Protein AF-A0A5C7QBK5-F1 (afdb_monomer_lite)

Foldseek 3Di:
DDDDDDDDDDDDDDDDDPVVVVVVVVVVVVCVVPVDDPDDPVLVVVLVVQLVVLQVVQVVVVVCVVVVVDDDDDDHPPPVSCVVSVVVVVD

pLDDT: mean 84.35, std 19.1, range [43.59, 98.75]

Sequence (91 aa):
MLAKPASSRKAPAKAADGAENFALRSLQDALEQNPRFAASNDQLLKFYEQMLLIRRFEEKAGQLYGLGLIGGFCHLYIGQEAVAVGLQSAL

Radius of gyration: 20.04 Å; chains: 1; bounding box: 52×28×48 Å

Structure (mmCIF, N/CA/C/O backbone):
data_AF-A0A5C7QBK5-F1
#
_entry.id   AF-A0A5C7QBK5-F1
#
loop_
_atom_site.group_PDB
_atom_site.id
_atom_site.type_symbol
_atom_site.label_atom_id
_atom_site.label_alt_id
_atom_site.label_comp_id
_atom_site.label_asym_id
_atom_site.label_entity_id
_atom_site.label_seq_id
_atom_site.pdbx_PDB_ins_code
_atom_site.Cartn_x
_atom_site.Cartn_y
_atom_site.Cartn_z
_atom_site.occupancy
_atom_site.B_iso_or_equiv
_atom_site.auth_seq_id
_atom_site.auth_comp_id
_atom_site.auth_asym_id
_atom_site.auth_atom_id
_atom_site.pdbx_PDB_model_num
ATOM 1 N N . MET A 1 1 ? -0.095 13.044 -29.561 1.00 43.59 1 MET A N 1
ATOM 2 C CA . MET A 1 1 ? 0.603 13.536 -28.354 1.00 43.59 1 MET A CA 1
ATOM 3 C C . MET A 1 1 ? 1.728 12.564 -28.037 1.00 43.59 1 MET A C 1
ATOM 5 O O . MET A 1 1 ? 1.472 11.508 -27.482 1.00 43.59 1 MET A O 1
ATOM 9 N N . LEU A 1 2 ? 2.941 12.857 -28.506 1.00 44.84 2 LEU A N 1
ATOM 10 C CA . LEU A 1 2 ? 4.121 12.014 -28.295 1.00 44.84 2 LEU A CA 1
ATOM 11 C C . LEU A 1 2 ? 4.719 12.349 -26.923 1.00 44.84 2 LEU A C 1
ATOM 13 O O . LEU A 1 2 ? 5.088 13.499 -26.681 1.00 44.84 2 LEU A O 1
ATOM 17 N N . ALA A 1 3 ? 4.773 11.371 -26.019 1.00 50.16 3 ALA A N 1
ATOM 18 C CA . ALA A 1 3 ? 5.449 11.512 -24.735 1.00 50.16 3 ALA A CA 1
ATOM 19 C C . ALA A 1 3 ? 6.966 11.643 -24.959 1.00 50.16 3 ALA A C 1
ATOM 21 O O . ALA A 1 3 ? 7.583 10.821 -25.633 1.00 50.16 3 ALA A O 1
ATOM 22 N N . LYS A 1 4 ? 7.557 12.707 -24.412 1.00 45.47 4 LYS A N 1
ATOM 23 C CA . LYS A 1 4 ? 9.003 12.966 -24.416 1.00 45.47 4 LYS A CA 1
ATOM 24 C C . LYS A 1 4 ? 9.711 11.957 -23.492 1.00 45.47 4 LYS A C 1
ATOM 26 O O . LYS A 1 4 ? 9.208 11.744 -22.389 1.00 45.47 4 LYS A O 1
ATOM 31 N N . PRO A 1 5 ? 10.872 11.388 -23.864 1.00 45.28 5 PRO A N 1
ATOM 32 C CA . PRO A 1 5 ? 11.650 10.572 -22.939 1.00 45.28 5 PRO A CA 1
ATOM 33 C C . PRO A 1 5 ? 12.262 11.464 -21.847 1.00 45.28 5 PRO A C 1
ATOM 35 O O . PRO A 1 5 ? 12.754 12.563 -22.121 1.00 45.28 5 PRO A O 1
ATOM 38 N N . ALA A 1 6 ? 12.164 11.015 -20.596 1.00 53.72 6 ALA A N 1
ATOM 39 C CA . ALA A 1 6 ? 12.631 11.741 -19.421 1.00 53.72 6 ALA A CA 1
ATOM 40 C C . ALA A 1 6 ? 14.169 11.820 -19.381 1.00 53.72 6 ALA A C 1
ATOM 42 O O . ALA A 1 6 ? 14.867 10.845 -19.642 1.00 53.72 6 ALA A O 1
ATOM 43 N N . SER A 1 7 ? 14.678 13.006 -19.045 1.00 51.75 7 SER A N 1
ATOM 44 C CA . SER A 1 7 ? 16.104 13.320 -18.902 1.00 51.75 7 SER A CA 1
ATOM 45 C C . SER A 1 7 ? 16.752 12.522 -17.762 1.00 51.75 7 SER A C 1
ATOM 47 O O . SER A 1 7 ? 16.239 12.508 -16.641 1.00 51.75 7 SER A O 1
ATOM 49 N N . SER A 1 8 ? 17.893 11.883 -18.039 1.00 47.06 8 SER A N 1
ATOM 50 C CA . SER A 1 8 ? 18.669 11.104 -17.071 1.00 47.06 8 SER A CA 1
ATOM 51 C C . SER A 1 8 ? 19.273 12.007 -15.988 1.00 47.06 8 SER A C 1
ATOM 53 O O . SER A 1 8 ? 20.154 12.828 -16.264 1.00 47.06 8 SER A O 1
ATOM 55 N N . ARG A 1 9 ? 18.847 11.840 -14.733 1.00 51.09 9 ARG A N 1
ATOM 56 C CA . ARG A 1 9 ? 19.477 12.491 -13.575 1.00 51.09 9 ARG A CA 1
ATOM 57 C C . ARG A 1 9 ? 20.716 11.689 -13.169 1.00 51.09 9 ARG A C 1
ATOM 59 O O . ARG A 1 9 ? 20.599 10.558 -12.713 1.00 51.09 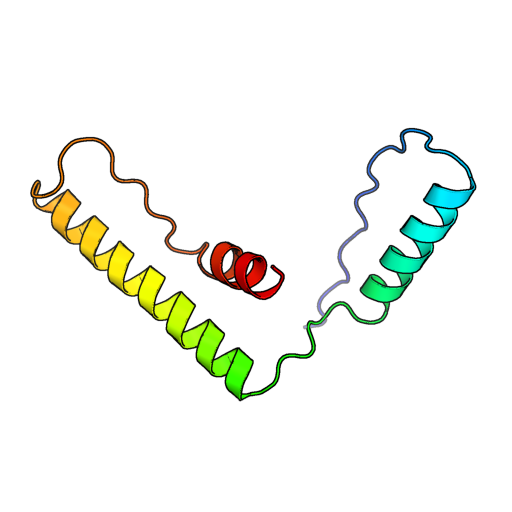9 ARG A O 1
ATOM 66 N N . LYS A 1 10 ? 21.905 12.270 -13.341 1.00 43.84 10 LYS A N 1
ATOM 67 C CA . LYS A 1 10 ? 23.189 11.651 -12.977 1.00 43.84 10 LYS A CA 1
ATOM 68 C C . LYS A 1 10 ? 23.468 11.868 -11.481 1.00 43.84 10 LYS A C 1
ATOM 70 O O . LYS A 1 10 ? 23.592 13.014 -11.055 1.00 43.84 10 LYS A O 1
ATOM 75 N N . ALA A 1 11 ? 23.559 10.795 -10.695 1.00 46.78 11 ALA A N 1
ATOM 76 C CA . ALA A 1 11 ? 24.032 10.824 -9.304 1.00 46.78 11 ALA A CA 1
ATOM 77 C C . ALA A 1 11 ? 25.562 10.588 -9.244 1.00 46.78 11 ALA A C 1
ATOM 79 O O . ALA A 1 11 ? 26.105 9.953 -10.153 1.00 46.78 11 ALA A O 1
ATOM 80 N N . PRO A 1 12 ? 26.284 11.114 -8.232 1.00 46.09 12 PRO A N 1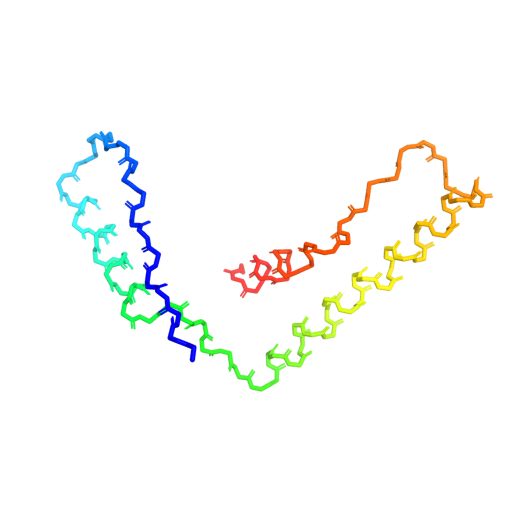
ATOM 81 C CA . PRO A 1 12 ? 27.743 11.078 -8.205 1.00 46.09 12 PRO A CA 1
ATOM 82 C C . PRO A 1 12 ? 28.261 9.709 -7.739 1.00 46.09 12 PRO A C 1
ATOM 84 O O . PRO A 1 12 ? 27.741 9.117 -6.796 1.00 46.09 12 PRO A O 1
ATOM 87 N N . ALA A 1 13 ? 29.303 9.214 -8.408 1.00 49.06 13 ALA A N 1
ATOM 88 C CA . ALA A 1 13 ? 29.909 7.914 -8.145 1.00 49.06 13 ALA A CA 1
ATOM 89 C C . ALA A 1 13 ? 30.879 7.967 -6.952 1.00 49.06 13 ALA A C 1
ATOM 91 O O . ALA A 1 13 ? 31.790 8.796 -6.926 1.00 49.06 13 ALA A O 1
ATOM 92 N N . LYS A 1 14 ? 30.725 7.039 -6.001 1.00 46.69 14 LYS A N 1
ATOM 93 C CA . LYS A 1 14 ? 31.764 6.684 -5.024 1.00 46.69 14 LYS A CA 1
ATOM 94 C C . LYS A 1 14 ? 32.415 5.380 -5.495 1.00 46.69 14 LYS A C 1
ATOM 96 O O . LYS A 1 14 ? 31.710 4.437 -5.837 1.00 46.69 14 LYS A O 1
ATOM 101 N N . ALA A 1 15 ? 33.743 5.369 -5.587 1.00 53.97 15 ALA A N 1
ATOM 102 C CA . ALA A 1 15 ? 34.517 4.286 -6.187 1.00 53.97 15 ALA A CA 1
ATOM 103 C C . ALA A 1 15 ? 34.464 3.002 -5.337 1.00 53.97 15 ALA A C 1
ATOM 105 O O . ALA A 1 15 ? 35.040 2.961 -4.252 1.00 53.97 15 ALA A O 1
ATOM 106 N N . ALA A 1 16 ? 33.780 1.976 -5.847 1.00 53.22 16 ALA A N 1
ATOM 107 C CA . ALA A 1 16 ? 33.913 0.583 -5.422 1.00 53.22 16 ALA A CA 1
ATOM 108 C C . ALA A 1 16 ? 34.781 -0.195 -6.433 1.00 53.22 16 ALA A C 1
ATOM 110 O O . ALA A 1 16 ? 34.951 0.241 -7.573 1.00 53.22 16 ALA A O 1
ATOM 111 N N . ASP A 1 17 ? 35.365 -1.305 -5.989 1.00 58.22 17 ASP A N 1
ATOM 112 C CA . ASP A 1 17 ? 36.373 -2.119 -6.679 1.00 58.22 17 ASP A CA 1
ATOM 113 C C . ASP A 1 17 ? 35.931 -2.620 -8.077 1.00 58.22 17 ASP A C 1
ATOM 115 O O . ASP A 1 17 ? 34.741 -2.767 -8.374 1.00 58.22 17 ASP A O 1
ATOM 119 N N . GLY A 1 18 ? 36.892 -2.851 -8.977 1.00 59.72 18 GLY A N 1
ATOM 120 C CA . GLY A 1 18 ? 36.675 -3.018 -10.424 1.00 59.72 18 GLY A CA 1
ATOM 121 C C . GLY A 1 18 ? 35.762 -4.184 -10.828 1.00 59.72 18 GLY A C 1
ATOM 122 O O . GLY A 1 18 ? 35.076 -4.091 -11.847 1.00 59.72 18 GLY A O 1
ATOM 123 N N . ALA A 1 19 ? 35.707 -5.249 -10.022 1.00 62.78 19 ALA A N 1
ATOM 124 C CA . ALA A 1 19 ? 34.847 -6.409 -10.263 1.00 62.78 19 ALA A CA 1
ATOM 125 C C . ALA A 1 19 ? 33.377 -6.151 -9.879 1.00 62.78 19 ALA A C 1
ATOM 127 O O . ALA A 1 19 ? 32.473 -6.478 -10.651 1.00 62.78 19 ALA A O 1
ATOM 128 N N . GLU A 1 20 ? 33.122 -5.498 -8.740 1.00 60.84 20 GLU A N 1
ATOM 129 C CA . GLU A 1 20 ? 31.759 -5.125 -8.330 1.00 60.84 20 GLU A CA 1
ATOM 130 C C . GLU A 1 20 ? 31.166 -4.067 -9.263 1.00 60.84 20 GLU A C 1
ATOM 132 O O . GLU A 1 20 ? 29.995 -4.133 -9.634 1.00 60.84 20 GLU A O 1
ATOM 137 N N . ASN A 1 21 ? 32.004 -3.142 -9.742 1.00 65.94 21 ASN A N 1
ATOM 138 C CA . ASN A 1 21 ? 31.611 -2.154 -10.743 1.00 65.94 21 ASN A CA 1
ATOM 139 C C . ASN A 1 21 ? 31.117 -2.786 -12.053 1.00 65.94 21 ASN A C 1
ATOM 141 O O . ASN A 1 21 ? 30.226 -2.227 -12.690 1.00 65.94 21 ASN A O 1
ATOM 145 N N . PHE A 1 22 ? 31.683 -3.919 -12.475 1.00 75.50 22 PHE A N 1
ATOM 146 C CA . PHE A 1 22 ? 31.233 -4.620 -13.678 1.00 75.50 22 PHE A CA 1
ATOM 147 C C . PHE A 1 22 ? 29.904 -5.353 -13.443 1.00 75.50 22 PHE A C 1
ATOM 149 O O . PHE A 1 22 ? 28.985 -5.227 -14.253 1.00 75.50 22 PHE A O 1
ATOM 156 N N . ALA A 1 23 ? 29.767 -6.055 -12.313 1.00 76.81 23 ALA A N 1
ATOM 157 C CA . ALA A 1 23 ? 28.541 -6.774 -11.965 1.00 76.81 23 ALA A CA 1
ATOM 158 C C . ALA A 1 23 ? 27.334 -5.830 -11.810 1.00 76.81 23 ALA A C 1
ATOM 160 O O . ALA A 1 23 ? 26.271 -6.091 -12.372 1.00 76.81 23 ALA A O 1
ATOM 161 N N . LEU A 1 24 ? 27.508 -4.698 -11.120 1.00 74.44 24 LEU A N 1
ATOM 162 C CA . LEU A 1 24 ? 26.443 -3.709 -10.932 1.00 74.44 24 LEU A CA 1
ATOM 163 C C . LEU A 1 24 ? 26.016 -3.044 -12.249 1.00 74.44 24 LEU A C 1
ATOM 165 O O . LEU A 1 24 ? 24.825 -2.824 -12.457 1.00 74.44 24 LEU A O 1
ATOM 169 N N . ARG A 1 25 ? 26.960 -2.762 -13.161 1.00 79.94 25 ARG A N 1
ATOM 170 C CA . ARG A 1 25 ? 26.647 -2.222 -14.498 1.00 79.94 25 ARG A CA 1
ATOM 171 C C . ARG A 1 25 ? 25.850 -3.218 -15.336 1.00 79.94 25 ARG A C 1
ATOM 173 O O . ARG A 1 25 ? 24.841 -2.839 -15.907 1.00 79.94 25 ARG A O 1
ATOM 180 N N . SER A 1 26 ? 26.238 -4.491 -15.319 1.00 82.81 26 SER A N 1
ATOM 181 C CA . SER A 1 26 ? 25.524 -5.554 -16.037 1.00 82.81 26 SER A CA 1
ATOM 182 C C . SER A 1 26 ? 24.071 -5.717 -15.563 1.00 82.81 26 SER A C 1
ATOM 184 O O . SER A 1 26 ? 23.156 -5.839 -16.376 1.00 82.81 26 SER A O 1
ATOM 186 N N . LEU A 1 27 ? 23.832 -5.659 -14.247 1.00 83.31 27 LEU A N 1
ATOM 187 C CA . LEU A 1 27 ? 22.474 -5.716 -13.691 1.00 83.31 27 LEU A CA 1
ATOM 188 C C . LEU A 1 27 ? 21.635 -4.489 -14.075 1.00 83.31 27 LEU A C 1
ATOM 190 O O . LEU A 1 27 ? 20.452 -4.629 -14.385 1.00 83.31 27 LEU A O 1
ATOM 194 N N . GLN A 1 28 ? 22.246 -3.302 -14.080 1.00 86.00 28 GLN A N 1
ATOM 195 C CA . GLN A 1 28 ? 21.596 -2.069 -14.518 1.00 86.00 28 GLN A CA 1
ATOM 196 C C . GLN A 1 28 ? 21.225 -2.137 -16.007 1.00 86.00 28 GLN A C 1
ATOM 198 O O . GLN A 1 28 ? 20.083 -1.851 -16.360 1.00 86.00 28 GLN A O 1
ATOM 203 N N . ASP A 1 29 ? 22.142 -2.594 -16.862 1.00 87.94 29 ASP A N 1
ATOM 204 C CA . ASP A 1 29 ? 21.903 -2.757 -18.299 1.00 87.94 29 ASP A CA 1
ATOM 205 C C . ASP A 1 29 ? 20.769 -3.765 -18.567 1.00 87.94 29 ASP A C 1
ATOM 207 O O . ASP A 1 29 ? 19.929 -3.550 -19.443 1.00 87.94 29 ASP A O 1
ATOM 211 N N . ALA A 1 30 ? 20.699 -4.853 -17.789 1.00 84.12 30 ALA A N 1
ATOM 212 C CA . ALA A 1 30 ? 19.625 -5.842 -17.883 1.00 84.12 30 ALA A CA 1
ATOM 213 C C . ALA A 1 30 ? 18.254 -5.263 -17.483 1.00 84.12 30 ALA A C 1
ATOM 215 O O . ALA A 1 30 ? 17.251 -5.528 -18.152 1.00 84.12 30 ALA A O 1
ATOM 216 N N . LEU A 1 31 ? 18.204 -4.439 -16.430 1.00 86.38 31 LEU A N 1
ATOM 217 C CA . LEU A 1 31 ? 16.988 -3.728 -16.025 1.00 86.38 31 LEU A CA 1
ATOM 218 C C . LEU A 1 31 ? 16.557 -2.699 -17.079 1.00 86.38 31 LEU A C 1
ATOM 220 O O . LEU A 1 31 ? 15.370 -2.572 -17.365 1.00 86.38 31 LEU A O 1
ATOM 224 N N . GLU A 1 32 ? 17.502 -1.971 -17.674 1.00 89.75 32 GLU A N 1
ATOM 225 C CA . GLU A 1 32 ? 17.209 -0.987 -18.722 1.00 89.75 32 GLU A CA 1
ATOM 226 C C . GLU A 1 32 ? 16.638 -1.641 -19.986 1.00 89.75 32 GLU A C 1
ATOM 228 O O . GLU A 1 32 ? 15.744 -1.080 -20.623 1.00 89.75 32 GLU A O 1
ATOM 233 N N . GLN A 1 33 ? 17.094 -2.852 -20.318 1.00 90.44 33 GLN A N 1
ATOM 234 C CA . GLN A 1 33 ? 16.555 -3.643 -21.426 1.00 90.44 33 GLN A CA 1
ATOM 235 C C . GLN A 1 33 ? 15.147 -4.175 -21.140 1.00 90.44 33 GLN A C 1
ATOM 237 O O . GLN A 1 33 ? 14.312 -4.207 -22.048 1.00 90.44 33 GLN A O 1
ATOM 242 N N . ASN A 1 34 ? 14.862 -4.580 -19.898 1.00 87.94 34 ASN A N 1
ATOM 243 C CA . ASN A 1 34 ? 13.533 -5.031 -19.501 1.00 87.94 34 ASN A CA 1
ATOM 244 C C . ASN A 1 34 ? 13.097 -4.425 -18.157 1.00 87.94 34 ASN A C 1
ATOM 246 O O . ASN A 1 34 ? 13.207 -5.070 -17.111 1.00 87.94 34 ASN A O 1
ATOM 250 N N . PRO A 1 35 ?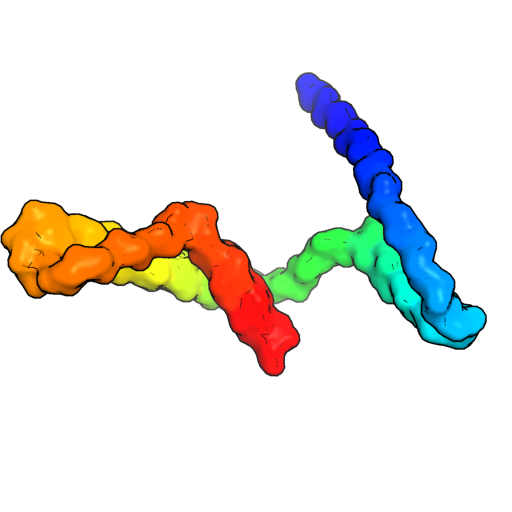 12.527 -3.208 -18.175 1.00 86.56 35 PRO A N 1
ATOM 251 C CA . PRO A 1 35 ? 12.153 -2.510 -16.950 1.00 86.56 35 PRO A CA 1
ATOM 252 C C . PRO A 1 35 ? 10.863 -3.053 -16.324 1.00 86.56 35 PRO A C 1
ATOM 254 O O . PRO A 1 35 ? 10.430 -2.562 -15.281 1.00 86.56 35 PRO A O 1
ATOM 257 N N . ARG A 1 36 ? 10.185 -4.008 -16.976 1.00 88.00 36 ARG A N 1
ATOM 258 C CA . ARG A 1 36 ? 8.894 -4.528 -16.526 1.00 88.00 36 ARG A CA 1
ATOM 259 C C . ARG A 1 36 ? 9.059 -5.879 -15.860 1.00 88.00 36 ARG A C 1
ATOM 261 O O . ARG A 1 36 ? 9.630 -6.809 -16.420 1.00 88.00 36 ARG A O 1
ATOM 268 N N . PHE A 1 37 ? 8.441 -6.003 -14.695 1.00 87.50 37 PHE A N 1
ATOM 269 C CA . PHE A 1 37 ? 8.267 -7.290 -14.049 1.00 87.50 37 PHE A CA 1
ATOM 270 C C . PHE A 1 37 ? 7.288 -8.155 -14.858 1.00 87.50 37 PHE A C 1
ATOM 272 O O . PHE A 1 37 ? 6.157 -7.743 -15.129 1.00 87.50 37 PHE A O 1
ATOM 279 N N . ALA A 1 38 ? 7.728 -9.348 -15.257 1.00 91.56 38 ALA A N 1
ATOM 280 C CA . ALA A 1 38 ? 6.939 -10.293 -16.044 1.00 91.56 38 ALA A CA 1
ATOM 281 C C . ALA A 1 38 ? 5.967 -11.088 -15.151 1.00 91.56 38 ALA A C 1
ATOM 283 O O . ALA A 1 38 ? 6.124 -12.292 -14.962 1.00 91.56 38 ALA A O 1
ATOM 284 N N . ALA A 1 39 ? 4.978 -10.400 -14.576 1.00 93.44 39 ALA A N 1
ATOM 285 C CA . ALA A 1 39 ? 3.946 -11.031 -13.757 1.00 93.44 39 ALA A CA 1
ATOM 286 C C . ALA A 1 39 ? 2.989 -11.883 -14.605 1.00 93.44 39 ALA A C 1
ATOM 288 O O . ALA A 1 39 ? 2.552 -11.462 -15.679 1.00 93.44 39 ALA A O 1
ATOM 289 N N . SER A 1 40 ? 2.601 -13.047 -14.086 1.00 97.19 40 SER A N 1
ATOM 290 C CA . SER A 1 40 ? 1.464 -13.803 -14.614 1.00 97.19 40 SER A CA 1
ATOM 291 C C . SER A 1 40 ? 0.136 -13.096 -14.306 1.00 97.19 40 SER A C 1
ATOM 293 O O . SER A 1 40 ? 0.052 -12.259 -13.403 1.00 97.19 40 SER A O 1
ATOM 295 N N . ASN A 1 41 ? -0.935 -13.462 -15.016 1.00 97.75 41 ASN A N 1
ATOM 296 C CA . ASN A 1 41 ? -2.277 -12.928 -14.745 1.00 97.75 41 ASN A CA 1
ATOM 297 C C . ASN A 1 41 ? -2.719 -13.179 -13.295 1.00 97.75 41 ASN A C 1
ATOM 299 O O . ASN A 1 41 ? -3.272 -12.284 -12.661 1.00 97.75 41 ASN A O 1
ATOM 303 N N . ASP A 1 42 ? -2.412 -14.356 -12.748 1.00 98.06 42 ASP A N 1
ATOM 304 C CA . ASP A 1 42 ? -2.750 -14.705 -11.366 1.00 98.06 42 ASP A CA 1
ATOM 305 C C . ASP A 1 42 ? -1.979 -13.841 -10.361 1.00 98.06 42 ASP A C 1
ATOM 307 O O . ASP A 1 42 ? -2.535 -13.403 -9.354 1.00 98.06 42 ASP A O 1
ATOM 311 N N . GLN A 1 43 ? -0.706 -13.537 -10.644 1.00 97.38 43 GLN A N 1
ATOM 312 C CA . GLN A 1 43 ? 0.078 -12.616 -9.819 1.00 97.38 43 GLN A CA 1
ATOM 313 C C . GLN A 1 43 ? -0.497 -11.199 -9.869 1.00 97.38 43 GLN A C 1
ATOM 315 O O . GLN A 1 43 ? -0.622 -10.561 -8.828 1.00 97.38 43 GLN A O 1
ATOM 320 N N . LEU A 1 44 ? -0.895 -10.718 -11.050 1.00 97.56 44 LEU A N 1
ATOM 321 C CA . LEU A 1 44 ? -1.517 -9.401 -11.197 1.00 97.56 44 LEU A CA 1
ATOM 322 C C . LEU A 1 44 ? -2.835 -9.297 -10.422 1.00 97.56 44 LEU A C 1
ATOM 324 O O . LEU A 1 44 ? -3.054 -8.301 -9.732 1.00 97.56 44 LEU A O 1
ATOM 328 N N . LEU A 1 45 ? -3.686 -10.326 -10.493 1.00 98.56 45 LEU A N 1
ATOM 329 C CA . LEU A 1 45 ? -4.925 -10.388 -9.713 1.00 98.56 45 LEU A CA 1
ATOM 330 C C . LEU A 1 45 ? -4.633 -10.382 -8.213 1.00 98.56 45 LEU A C 1
ATOM 332 O O . LEU A 1 45 ? -5.212 -9.585 -7.479 1.00 98.56 45 LEU A O 1
ATOM 336 N N . LYS A 1 46 ? -3.663 -11.184 -7.767 1.00 98.19 46 LYS A N 1
ATOM 337 C CA . LYS A 1 46 ? -3.254 -11.220 -6.362 1.00 98.19 46 LYS A CA 1
ATOM 338 C C . LYS A 1 46 ? -2.725 -9.868 -5.875 1.00 98.19 46 LYS A C 1
ATOM 340 O O . LYS A 1 46 ? -3.107 -9.416 -4.799 1.00 98.19 46 LYS A O 1
ATOM 345 N N . PHE A 1 47 ? -1.888 -9.189 -6.661 1.00 98.38 47 PHE A N 1
ATOM 346 C CA . PHE A 1 47 ? -1.397 -7.854 -6.310 1.00 98.38 47 PHE A CA 1
ATOM 347 C C . PHE A 1 47 ? -2.538 -6.844 -6.213 1.00 98.38 47 PHE A C 1
ATOM 349 O O . PHE A 1 47 ? -2.573 -6.040 -5.283 1.00 98.38 47 PHE A O 1
ATOM 356 N N . TYR A 1 48 ? -3.486 -6.898 -7.147 1.00 98.50 48 TYR A N 1
ATOM 357 C CA . TYR A 1 48 ? -4.666 -6.044 -7.125 1.00 98.50 48 TYR A CA 1
ATOM 358 C C . TYR A 1 48 ? -5.519 -6.270 -5.872 1.00 98.50 48 TYR A C 1
ATOM 360 O O . TYR A 1 48 ? -5.863 -5.304 -5.188 1.00 98.50 48 TYR A O 1
ATOM 368 N N . GLU A 1 49 ? -5.804 -7.526 -5.528 1.00 98.50 49 GLU A N 1
ATOM 369 C CA . GLU A 1 49 ? -6.539 -7.890 -4.314 1.00 98.50 49 GLU A CA 1
ATOM 370 C C . GLU A 1 49 ? -5.837 -7.379 -3.051 1.00 98.50 49 GLU A C 1
ATOM 372 O O . GLU A 1 49 ? -6.477 -6.777 -2.188 1.00 98.50 49 GLU A O 1
ATOM 377 N N . GLN A 1 50 ? -4.514 -7.547 -2.960 1.00 98.50 50 GLN A N 1
ATOM 378 C CA . GLN A 1 50 ? -3.726 -7.062 -1.825 1.00 98.50 50 GLN A CA 1
ATOM 379 C C . GLN A 1 50 ? -3.748 -5.532 -1.717 1.00 98.50 50 GLN A C 1
ATOM 381 O O . GLN A 1 50 ? -3.967 -4.998 -0.629 1.00 98.50 50 GLN A O 1
ATOM 386 N N . MET A 1 51 ? -3.570 -4.812 -2.828 1.00 98.69 51 MET A N 1
ATOM 387 C CA . MET A 1 51 ? -3.631 -3.347 -2.827 1.00 98.69 51 MET A CA 1
ATOM 388 C C . MET A 1 51 ? -5.026 -2.835 -2.450 1.00 98.69 51 MET A C 1
ATOM 390 O O . MET A 1 51 ? -5.144 -1.888 -1.672 1.00 98.69 51 MET A O 1
ATOM 394 N N . LEU A 1 52 ? -6.091 -3.469 -2.952 1.00 98.69 52 LEU A N 1
ATOM 395 C CA . LEU A 1 52 ? -7.460 -3.126 -2.566 1.00 98.69 52 LEU A CA 1
ATOM 396 C C . LEU A 1 52 ? -7.724 -3.384 -1.087 1.00 98.69 52 LEU A C 1
ATOM 398 O O . LEU A 1 52 ? -8.375 -2.564 -0.439 1.00 98.69 52 LEU A O 1
ATOM 402 N N . LEU A 1 53 ? -7.231 -4.499 -0.551 1.00 98.56 53 LEU A N 1
ATOM 403 C CA . LEU A 1 53 ? -7.372 -4.815 0.863 1.00 98.56 53 LEU A CA 1
ATOM 404 C C . LEU A 1 53 ? -6.740 -3.722 1.729 1.00 98.56 53 LEU A C 1
ATOM 406 O O . LEU A 1 53 ? -7.405 -3.218 2.635 1.00 98.56 53 LEU A O 1
ATOM 410 N N . ILE A 1 54 ? -5.505 -3.315 1.414 1.00 98.56 54 ILE A N 1
ATOM 411 C CA . ILE A 1 54 ? -4.817 -2.221 2.114 1.00 98.56 54 ILE A CA 1
ATOM 412 C C . ILE A 1 54 ? -5.651 -0.942 2.020 1.00 98.56 54 ILE A C 1
ATOM 414 O O . ILE A 1 54 ? -5.994 -0.359 3.046 1.00 98.56 54 ILE A O 1
ATOM 418 N N . ARG A 1 55 ? -6.073 -0.548 0.810 1.00 98.75 55 ARG A N 1
ATOM 419 C CA . ARG A 1 55 ? -6.893 0.654 0.610 1.00 98.75 55 ARG A CA 1
ATOM 420 C C . ARG A 1 55 ? -8.156 0.643 1.473 1.00 98.75 55 ARG A C 1
ATOM 422 O O . ARG A 1 55 ? -8.442 1.629 2.144 1.00 98.75 55 ARG A O 1
ATOM 429 N N . ARG A 1 56 ? -8.917 -0.456 1.470 1.00 98.69 56 ARG A N 1
ATOM 430 C 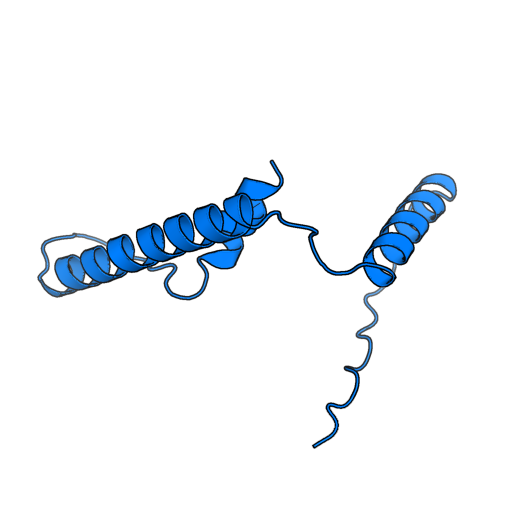CA . ARG A 1 56 ? -10.177 -0.568 2.228 1.00 98.69 56 ARG A CA 1
ATOM 431 C C . ARG A 1 56 ? -9.955 -0.565 3.729 1.00 98.69 56 ARG A C 1
ATOM 433 O O . ARG A 1 56 ? -10.727 0.063 4.455 1.00 98.69 56 ARG A O 1
ATOM 440 N N . PHE A 1 57 ? -8.913 -1.251 4.186 1.00 98.56 57 PHE A N 1
ATOM 441 C CA . PHE A 1 57 ? -8.517 -1.226 5.585 1.00 98.56 57 PHE A CA 1
ATOM 442 C C . PHE A 1 57 ? -8.222 0.206 6.034 1.00 98.56 57 PHE A C 1
ATOM 444 O O . PHE A 1 57 ? -8.752 0.660 7.045 1.00 98.56 57 PHE A O 1
ATOM 451 N N . GLU A 1 58 ? -7.449 0.945 5.246 1.00 98.56 58 GLU A N 1
ATOM 452 C CA . GLU A 1 58 ? -7.053 2.300 5.597 1.00 98.56 58 GLU A CA 1
ATOM 453 C C . GLU A 1 58 ? -8.162 3.333 5.487 1.00 98.56 58 GLU A C 1
ATOM 455 O O . GLU A 1 58 ? -8.278 4.196 6.353 1.00 98.56 58 GLU A O 1
ATOM 460 N N . GLU A 1 59 ? -9.028 3.230 4.480 1.00 98.56 59 GLU A N 1
ATOM 461 C CA . GLU A 1 59 ? -10.246 4.037 4.416 1.00 98.56 59 GLU A CA 1
ATOM 462 C C . GLU A 1 59 ? -11.082 3.835 5.685 1.00 98.56 59 GLU A C 1
ATOM 464 O O . GLU A 1 59 ? -11.572 4.801 6.276 1.00 98.56 59 GLU A O 1
ATOM 469 N N . LYS A 1 60 ? -11.209 2.584 6.150 1.00 98.50 60 LYS A N 1
ATOM 470 C CA . LYS A 1 60 ? -11.942 2.287 7.379 1.00 98.50 60 LYS A CA 1
ATOM 471 C C . LYS A 1 60 ? -11.217 2.799 8.622 1.00 98.50 60 LYS A C 1
ATOM 473 O O . LYS A 1 60 ? -11.873 3.351 9.504 1.00 98.50 60 LYS A O 1
ATOM 478 N N . ALA A 1 61 ? -9.896 2.661 8.688 1.00 98.25 61 ALA A N 1
ATOM 479 C CA . ALA A 1 61 ? -9.087 3.214 9.769 1.00 98.25 61 ALA A CA 1
ATOM 480 C C . ALA A 1 61 ? -9.235 4.742 9.839 1.00 98.25 61 ALA A C 1
ATOM 482 O O . ALA A 1 61 ? -9.533 5.274 10.905 1.00 98.25 61 ALA A O 1
ATOM 483 N N . GLY A 1 62 ? -9.156 5.439 8.702 1.00 98.31 62 GLY A N 1
ATOM 484 C CA . GLY A 1 62 ? -9.378 6.881 8.608 1.00 98.31 62 GLY A CA 1
ATOM 485 C C . GLY A 1 62 ? -10.783 7.300 9.050 1.00 98.31 62 GLY A C 1
ATOM 486 O O . GLY A 1 62 ? -10.930 8.273 9.787 1.00 98.31 62 GLY A O 1
ATOM 487 N N . GLN A 1 63 ? -11.818 6.532 8.686 1.00 98.50 63 GLN A N 1
ATOM 488 C CA . GLN A 1 63 ? -13.183 6.761 9.178 1.00 98.50 63 GLN A CA 1
ATOM 489 C C . GLN A 1 63 ? -13.276 6.622 10.702 1.00 98.50 63 GLN A C 1
ATOM 491 O O . GLN A 1 63 ? -13.819 7.497 11.369 1.00 98.50 63 GLN A O 1
ATOM 496 N N . LEU A 1 64 ? -12.759 5.526 11.263 1.00 98.62 64 LEU A N 1
ATOM 497 C CA . LEU A 1 64 ? -12.806 5.268 12.705 1.00 98.62 64 LEU A CA 1
ATOM 498 C C . LEU A 1 64 ? -11.974 6.287 13.495 1.00 98.62 64 LEU A C 1
ATOM 500 O O . LEU A 1 64 ? -12.379 6.688 14.584 1.00 98.62 64 LEU A O 1
ATOM 504 N N . TYR A 1 65 ? -10.860 6.749 12.926 1.00 98.38 65 TYR A N 1
ATOM 505 C CA . TYR A 1 65 ? -10.064 7.840 13.475 1.00 98.38 65 TYR A CA 1
ATOM 506 C C . TYR A 1 65 ? -10.844 9.158 13.497 1.00 98.38 65 TYR A C 1
ATOM 508 O O . TYR A 1 65 ? -10.914 9.807 14.536 1.00 98.38 65 TYR A O 1
ATOM 516 N N . GLY A 1 66 ? -11.518 9.513 12.397 1.00 96.62 66 GLY A N 1
ATOM 517 C CA . GLY A 1 66 ? -12.384 10.696 12.333 1.00 96.62 66 GLY A CA 1
ATOM 518 C C . GLY A 1 66 ? -13.564 10.657 13.314 1.00 96.62 66 GLY A C 1
ATOM 519 O O . GLY A 1 66 ? -14.019 11.702 13.768 1.00 96.62 66 GLY A O 1
ATOM 520 N N . LEU A 1 67 ? -14.029 9.459 13.684 1.00 98.19 67 LEU A N 1
ATOM 521 C CA . LEU A 1 67 ? -15.046 9.244 14.721 1.00 98.19 67 LEU A CA 1
ATOM 522 C C . LEU A 1 67 ? -14.478 9.228 16.153 1.00 98.19 67 LEU A C 1
ATOM 524 O O . LEU A 1 67 ? -15.240 9.061 17.102 1.00 98.19 67 LEU A O 1
ATOM 528 N N . GLY A 1 68 ? -13.160 9.361 16.330 1.00 97.50 68 GLY A N 1
ATOM 529 C CA . GLY A 1 68 ? -12.501 9.316 17.639 1.00 97.50 68 GLY A CA 1
ATOM 530 C C . GLY A 1 68 ? -12.418 7.919 18.265 1.00 97.50 68 GLY A C 1
ATOM 531 O O . GLY A 1 68 ? -12.104 7.798 19.446 1.00 97.50 68 GLY A O 1
ATOM 532 N N . LEU A 1 69 ? -12.685 6.858 17.496 1.00 98.00 69 LEU A N 1
ATOM 533 C CA . LEU A 1 69 ? -12.622 5.467 17.967 1.00 98.00 69 LEU A CA 1
ATOM 534 C C . LEU A 1 69 ? -11.198 4.888 17.934 1.00 98.00 69 LEU A C 1
ATOM 536 O O . LEU A 1 69 ? -10.954 3.817 18.484 1.00 98.00 69 LEU A O 1
ATOM 540 N N . ILE A 1 70 ? -10.257 5.594 17.302 1.00 97.31 70 ILE A N 1
ATOM 541 C CA . ILE A 1 70 ? -8.823 5.289 17.308 1.00 97.31 70 ILE A CA 1
ATOM 542 C C . ILE A 1 70 ? -8.104 6.462 17.982 1.00 97.31 70 ILE A C 1
ATOM 544 O O . ILE A 1 70 ? -8.181 7.592 17.505 1.00 97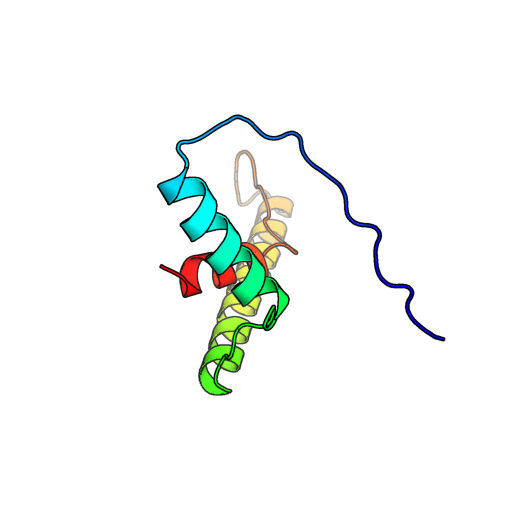.31 70 ILE A O 1
ATOM 548 N N . GLY A 1 71 ? -7.417 6.199 19.097 1.00 95.06 71 GLY A N 1
ATOM 549 C CA . GLY A 1 71 ? -6.652 7.206 19.838 1.00 95.06 71 GLY A CA 1
ATOM 550 C C . GLY A 1 71 ? -5.226 7.396 19.309 1.00 95.06 71 GLY A C 1
ATOM 551 O O . GLY A 1 71 ? -4.656 6.504 18.686 1.00 95.06 71 GLY A O 1
ATOM 552 N N . GLY A 1 72 ? -4.626 8.552 19.602 1.00 96.31 72 GLY A N 1
ATOM 553 C CA . GLY A 1 72 ? -3.245 8.868 19.220 1.00 96.31 72 GLY A CA 1
ATOM 554 C C . GLY A 1 72 ? -3.105 9.351 17.773 1.00 96.31 72 GLY A C 1
ATOM 555 O O . GLY A 1 72 ? -3.940 10.112 17.282 1.00 96.31 72 GLY A O 1
ATOM 556 N N . PHE A 1 73 ? -2.025 8.943 17.103 1.00 96.38 73 PHE A N 1
ATOM 557 C CA . PHE A 1 73 ? -1.761 9.283 15.701 1.00 96.38 73 PHE A CA 1
ATOM 558 C C . PHE A 1 73 ? -2.189 8.148 14.769 1.00 96.38 73 PHE A C 1
ATOM 560 O O . PHE A 1 73 ? -1.860 6.988 15.011 1.00 96.38 73 PHE A O 1
ATOM 567 N N . CYS A 1 74 ? -2.857 8.492 13.668 1.00 97.50 74 CYS A N 1
ATOM 568 C CA . CYS A 1 74 ? -3.226 7.557 12.610 1.00 97.50 74 CYS A CA 1
ATOM 569 C C . CYS A 1 74 ? -2.558 7.985 11.300 1.00 97.50 74 CYS A C 1
ATOM 571 O O . CYS A 1 74 ? -2.948 8.976 10.687 1.00 97.50 74 CYS A O 1
ATOM 573 N N . HIS A 1 75 ? -1.519 7.253 10.899 1.00 97.94 75 HIS A N 1
ATOM 574 C CA . HIS A 1 75 ? -0.832 7.471 9.630 1.00 97.94 75 HIS A CA 1
ATOM 575 C C . HIS A 1 75 ? -1.421 6.531 8.588 1.00 97.94 75 HIS A C 1
ATOM 577 O O . HIS A 1 75 ? -1.421 5.318 8.784 1.00 97.94 75 HIS A O 1
ATOM 583 N N . LEU A 1 76 ? -1.913 7.104 7.496 1.00 97.88 76 LEU A N 1
ATOM 584 C CA . LEU A 1 76 ? -2.464 6.358 6.375 1.00 97.88 76 LEU A CA 1
ATOM 585 C C . LEU A 1 76 ? -1.415 6.286 5.256 1.00 97.88 76 LEU A C 1
ATOM 587 O O . LEU A 1 76 ? -0.781 7.285 4.916 1.00 97.88 76 LEU A O 1
ATOM 591 N N . TYR A 1 77 ? -1.246 5.096 4.702 1.00 97.81 77 TYR A N 1
ATOM 592 C CA . TYR A 1 77 ? -0.479 4.719 3.524 1.00 97.81 77 TYR A CA 1
ATOM 593 C C . TYR A 1 77 ? -1.301 4.747 2.213 1.00 97.81 77 TYR A C 1
ATOM 595 O O . TYR A 1 77 ? -0.841 4.249 1.181 1.00 97.81 77 TYR A O 1
ATOM 603 N N . ILE A 1 78 ? -2.511 5.328 2.223 1.00 97.88 78 ILE A N 1
ATOM 604 C CA . ILE A 1 78 ? -3.364 5.499 1.036 1.00 97.88 78 ILE A CA 1
ATOM 605 C C . ILE A 1 78 ? -2.560 6.110 -0.119 1.00 97.88 78 ILE A C 1
ATOM 607 O O . ILE A 1 78 ? -1.997 7.200 -0.018 1.00 97.88 78 ILE A O 1
ATOM 611 N N . GLY A 1 79 ? -2.554 5.413 -1.253 1.00 98.00 79 GLY A N 1
ATOM 612 C CA . GLY A 1 79 ? -1.853 5.812 -2.475 1.00 98.00 79 GLY A CA 1
ATOM 613 C C . GLY A 1 79 ? -0.437 5.251 -2.607 1.00 98.00 79 GLY A C 1
ATOM 614 O O . GLY A 1 79 ? 0.195 5.465 -3.640 1.00 98.00 79 GLY A O 1
ATOM 615 N N . GLN A 1 80 ? 0.063 4.527 -1.603 1.00 98.44 80 GLN A N 1
ATOM 616 C CA . GLN A 1 80 ? 1.389 3.901 -1.610 1.00 98.44 80 GLN A CA 1
ATOM 617 C C . GLN A 1 80 ? 1.318 2.364 -1.617 1.00 98.44 80 GLN A C 1
ATOM 619 O O . GLN A 1 80 ? 2.335 1.690 -1.486 1.00 98.44 80 GLN A O 1
ATOM 624 N N . GLU A 1 81 ? 0.142 1.773 -1.830 1.00 98.50 81 GLU A N 1
ATOM 625 C CA . GLU A 1 81 ? -0.088 0.328 -1.686 1.00 98.50 81 GLU A CA 1
ATOM 626 C C . GLU A 1 81 ? 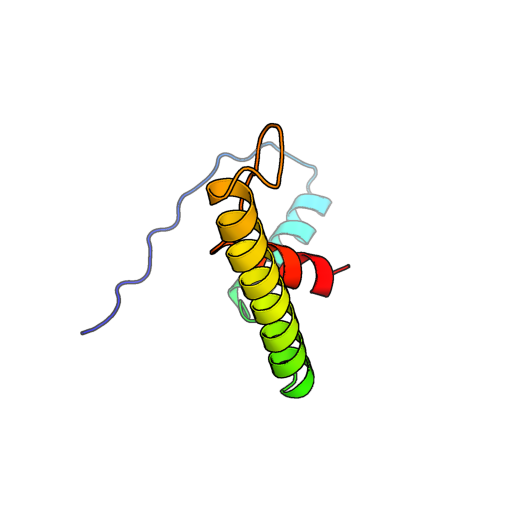0.803 -0.512 -2.606 1.00 98.50 81 GLU A C 1
ATOM 628 O O . GLU A 1 81 ? 1.300 -1.567 -2.209 1.00 98.50 81 GLU A O 1
ATOM 633 N N . ALA A 1 82 ? 1.062 -0.015 -3.817 1.00 97.31 82 ALA A N 1
ATOM 634 C CA . ALA A 1 82 ? 1.938 -0.670 -4.782 1.00 97.31 82 ALA A CA 1
ATOM 635 C C . ALA A 1 82 ? 3.386 -0.809 -4.280 1.00 97.31 82 ALA A C 1
ATOM 637 O O . ALA A 1 82 ? 4.067 -1.755 -4.664 1.00 97.31 82 ALA A O 1
ATOM 638 N N . VAL A 1 83 ? 3.854 0.093 -3.408 1.00 97.62 83 VAL A N 1
ATOM 639 C CA . VAL A 1 83 ? 5.201 0.021 -2.820 1.00 97.62 83 VAL A CA 1
ATOM 640 C C . VAL A 1 83 ? 5.294 -1.172 -1.875 1.00 97.62 83 VAL A C 1
ATOM 642 O O . VAL A 1 83 ? 6.195 -1.994 -2.015 1.00 97.62 83 VAL A O 1
ATOM 645 N N . ALA A 1 84 ? 4.338 -1.302 -0.952 1.00 95.69 84 ALA A N 1
ATOM 646 C CA . ALA A 1 84 ? 4.312 -2.398 0.013 1.00 95.69 84 ALA A CA 1
ATOM 647 C C . ALA A 1 84 ? 4.120 -3.758 -0.675 1.00 95.69 84 ALA A C 1
ATOM 649 O O . ALA A 1 84 ? 4.875 -4.695 -0.418 1.00 95.69 84 ALA A O 1
ATOM 650 N N . VAL A 1 85 ? 3.145 -3.858 -1.586 1.00 97.44 85 VAL A N 1
ATOM 651 C CA . VAL A 1 85 ? 2.867 -5.100 -2.325 1.00 97.44 85 VAL A CA 1
ATOM 652 C C . VAL A 1 85 ? 4.027 -5.463 -3.253 1.00 97.44 85 VAL A C 1
ATOM 654 O O . VAL A 1 85 ? 4.442 -6.619 -3.285 1.00 97.44 85 VAL A O 1
ATOM 657 N N . GLY A 1 86 ? 4.590 -4.484 -3.963 1.00 95.81 86 GLY A N 1
ATOM 658 C CA . GLY A 1 86 ? 5.731 -4.687 -4.852 1.00 95.81 86 GLY A CA 1
ATOM 659 C C . GLY A 1 86 ? 6.969 -5.180 -4.106 1.00 95.81 86 GLY A C 1
ATOM 660 O O . GLY A 1 86 ? 7.558 -6.181 -4.509 1.00 95.81 86 GLY A O 1
ATOM 661 N N . LEU A 1 87 ? 7.324 -4.544 -2.986 1.00 96.31 87 LEU A N 1
ATOM 662 C CA . LEU A 1 87 ? 8.457 -4.974 -2.165 1.00 96.31 87 LEU A CA 1
ATOM 663 C C . LEU A 1 87 ? 8.249 -6.396 -1.629 1.00 96.31 87 LEU A C 1
ATOM 665 O O . LEU A 1 87 ? 9.133 -7.234 -1.764 1.00 96.31 87 LEU A O 1
ATOM 669 N N . GLN A 1 88 ? 7.063 -6.683 -1.086 1.00 94.88 88 GLN A N 1
ATOM 670 C CA . GLN A 1 88 ? 6.740 -8.007 -0.554 1.00 94.88 88 GLN A CA 1
ATOM 671 C C . GLN A 1 88 ? 6.731 -9.093 -1.636 1.00 94.88 88 GLN A C 1
ATOM 673 O O . GLN A 1 88 ? 6.980 -10.252 -1.334 1.00 94.88 88 GLN A O 1
ATOM 678 N N . SER A 1 89 ? 6.446 -8.742 -2.892 1.00 94.12 89 SER A N 1
ATOM 679 C CA . SER A 1 89 ? 6.479 -9.698 -4.004 1.00 94.12 89 SER A CA 1
ATOM 680 C C . SER A 1 89 ? 7.891 -10.135 -4.413 1.00 94.12 89 SER A C 1
ATOM 682 O O . SER A 1 89 ? 8.024 -11.107 -5.154 1.00 94.12 89 SER A O 1
ATOM 684 N N . ALA A 1 90 ? 8.920 -9.413 -3.957 1.00 90.31 90 ALA A N 1
ATOM 685 C CA . ALA A 1 90 ? 10.322 -9.632 -4.308 1.00 90.31 90 ALA A CA 1
ATOM 686 C C . ALA A 1 90 ? 11.161 -10.267 -3.180 1.00 90.31 90 ALA A C 1
ATOM 688 O O . ALA A 1 90 ? 12.345 -10.530 -3.397 1.00 90.31 90 ALA A O 1
ATOM 689 N N . LEU A 1 91 ? 10.570 -10.478 -1.998 1.00 87.38 91 LEU A N 1
ATOM 690 C CA . LEU A 1 91 ? 11.166 -11.169 -0.847 1.00 87.38 91 LEU A CA 1
ATOM 691 C C . LEU A 1 91 ? 10.742 -12.641 -0.824 1.00 87.38 91 LEU A C 1
ATOM 693 O O . LEU A 1 91 ? 11.603 -13.478 -0.479 1.00 87.38 91 LEU A O 1
#

Secondary structure (DSSP, 8-state):
-PPPPPP--PPPPP---HHHHHHHHHHHHHHHH--S----HHHHHHHHHHHHHHHHHHHHHHHHHHTT-S-S-----TT-HHHHHHHHTT-